Protein AF-A0AAV5D676-F1 (afdb_monomer_lite)

Foldseek 3Di:
DDPPPVDDWDFPDDDPVQWTATPVRDIDGDPDPPDDPDDDPVDPQKDWDKDQPDVVVRDIDIDIDHDDPPPDPDD

Radius of gyration: 21.25 Å; chains: 1; bounding box: 30×32×74 Å

pLDDT: mean 78.88, std 14.35, range [36.06, 96.0]

Organism: NCBI:txid191504

Structure (mmCIF, N/CA/C/O backbone):
data_AF-A0AAV5D676-F1
#
_entry.id   AF-A0AAV5D676-F1
#
loop_
_atom_site.group_PDB
_atom_site.id
_atom_site.type_symbol
_atom_site.label_atom_id
_atom_site.label_alt_id
_atom_site.label_comp_id
_atom_site.label_asym_id
_atom_site.label_entity_id
_atom_site.label_seq_id
_atom_site.pdbx_PDB_ins_code
_atom_site.Cartn_x
_atom_site.Cartn_y
_atom_site.Cartn_z
_atom_site.occupancy
_atom_site.B_iso_or_equiv
_atom_site.auth_seq_id
_atom_site.auth_comp_id
_atom_site.auth_asym_id
_atom_site.auth_atom_id
_atom_site.pdbx_PDB_model_num
ATOM 1 N N . MET A 1 1 ? 2.047 9.690 -34.895 1.00 36.06 1 MET A N 1
ATOM 2 C CA . MET A 1 1 ? 3.063 8.681 -35.257 1.00 36.06 1 MET A CA 1
ATOM 3 C C . MET A 1 1 ? 3.803 8.318 -33.981 1.00 36.06 1 MET A C 1
ATOM 5 O O . MET A 1 1 ? 4.522 9.165 -33.474 1.00 36.06 1 MET A O 1
ATOM 9 N N . ALA A 1 2 ? 3.550 7.145 -33.398 1.00 49.69 2 ALA A N 1
ATOM 10 C CA . ALA A 1 2 ? 4.315 6.689 -32.240 1.00 49.69 2 ALA A CA 1
ATOM 11 C C . ALA A 1 2 ? 5.635 6.098 -32.751 1.00 49.69 2 ALA A C 1
ATOM 13 O O . ALA A 1 2 ? 5.622 5.145 -33.528 1.00 49.69 2 ALA A O 1
ATOM 14 N N . MET A 1 3 ? 6.761 6.706 -32.374 1.00 53.16 3 MET A N 1
ATOM 15 C CA . MET A 1 3 ? 8.085 6.123 -32.574 1.00 53.16 3 MET A CA 1
ATOM 16 C C . MET A 1 3 ? 8.177 4.880 -31.691 1.00 53.16 3 MET A C 1
ATOM 18 O O . MET A 1 3 ? 8.478 4.979 -30.508 1.00 53.16 3 MET A O 1
ATOM 22 N N . SER A 1 4 ? 7.894 3.709 -32.257 1.00 59.62 4 SER A N 1
ATOM 23 C CA . SER A 1 4 ? 8.334 2.454 -31.659 1.00 59.62 4 SER A CA 1
ATOM 24 C C . SER A 1 4 ? 9.834 2.358 -31.926 1.00 59.62 4 SER A C 1
ATOM 26 O O . SER A 1 4 ? 10.279 1.856 -32.958 1.00 59.62 4 SER A O 1
ATOM 28 N N . SER A 1 5 ? 10.628 2.978 -31.051 1.00 59.56 5 SER A N 1
ATOM 29 C CA . SER A 1 5 ? 12.052 2.695 -30.985 1.00 59.56 5 SER A CA 1
ATOM 30 C C . SER A 1 5 ? 12.184 1.229 -30.587 1.00 59.56 5 SER A C 1
ATOM 32 O O . SER A 1 5 ? 11.701 0.809 -29.542 1.00 59.56 5 SER A O 1
ATOM 34 N N . ASN A 1 6 ? 12.837 0.435 -31.430 1.00 65.31 6 ASN A N 1
ATOM 35 C CA . ASN A 1 6 ? 13.120 -0.985 -31.197 1.00 65.31 6 ASN A CA 1
ATOM 36 C C . ASN A 1 6 ? 14.183 -1.193 -30.087 1.00 65.31 6 ASN A C 1
ATOM 38 O O . ASN A 1 6 ? 14.985 -2.123 -30.144 1.00 65.31 6 ASN A O 1
ATOM 42 N N . ALA A 1 7 ? 14.261 -0.259 -29.137 1.00 77.06 7 ALA A N 1
ATOM 43 C CA . ALA A 1 7 ? 15.173 -0.270 -28.010 1.00 77.06 7 ALA A CA 1
ATOM 44 C C . ALA A 1 7 ? 14.532 -1.051 -26.860 1.00 77.06 7 ALA A C 1
ATOM 46 O O . ALA A 1 7 ? 13.319 -0.991 -26.663 1.00 77.06 7 ALA A O 1
ATOM 47 N N . ALA A 1 8 ? 15.352 -1.777 -26.099 1.00 86.19 8 ALA A N 1
ATOM 48 C CA . ALA A 1 8 ? 14.871 -2.480 -24.918 1.00 86.19 8 ALA A CA 1
ATOM 49 C C . ALA A 1 8 ? 14.192 -1.484 -23.949 1.00 86.19 8 ALA A C 1
ATOM 51 O O . ALA A 1 8 ? 14.728 -0.383 -23.757 1.00 86.19 8 ALA A O 1
ATOM 52 N N . PRO A 1 9 ? 13.041 -1.842 -23.345 1.00 91.50 9 PRO A N 1
ATOM 53 C CA . PRO A 1 9 ? 12.405 -1.014 -22.330 1.00 91.50 9 PRO A CA 1
ATOM 54 C C . PRO A 1 9 ? 13.395 -0.682 -21.214 1.00 91.50 9 PRO A C 1
ATOM 56 O O . PRO A 1 9 ? 14.088 -1.563 -20.703 1.00 91.50 9 PRO A O 1
ATOM 59 N N . HIS A 1 10 ? 13.475 0.593 -20.849 1.00 92.00 10 HIS A N 1
ATOM 60 C CA . HIS A 1 10 ? 14.335 1.075 -19.771 1.00 92.00 10 HIS A CA 1
ATOM 61 C C . HIS A 1 10 ? 13.502 1.810 -18.728 1.00 92.00 10 HIS A C 1
ATOM 63 O O . HIS A 1 10 ? 12.409 2.293 -19.029 1.00 92.00 10 HIS A O 1
ATOM 69 N N . VAL A 1 11 ? 14.023 1.890 -17.505 1.00 94.19 11 VAL A N 1
ATOM 70 C CA . VAL A 1 11 ? 13.365 2.584 -16.394 1.00 94.19 11 VAL A CA 1
ATOM 71 C C . VAL A 1 11 ? 13.389 4.088 -16.658 1.00 94.19 11 VAL A C 1
ATOM 73 O O . VAL A 1 11 ? 14.457 4.673 -16.831 1.00 94.19 11 VAL A O 1
ATOM 76 N N . VAL A 1 12 ? 12.206 4.695 -16.692 1.00 95.69 12 VAL A N 1
ATOM 77 C CA . VAL A 1 12 ? 12.007 6.144 -16.823 1.00 95.69 12 VAL A CA 1
ATOM 78 C C . VAL A 1 12 ? 11.753 6.774 -15.459 1.00 95.69 12 VAL A C 1
ATOM 80 O O . VAL A 1 12 ? 12.273 7.852 -15.185 1.00 95.69 12 VAL A O 1
ATOM 83 N N . GLU A 1 13 ? 11.017 6.090 -14.580 1.00 92.69 13 GLU A N 1
ATOM 84 C CA . GLU A 1 13 ? 10.801 6.531 -13.200 1.00 92.69 13 GLU A CA 1
ATOM 85 C C . GLU A 1 13 ? 10.991 5.373 -12.220 1.00 92.69 13 GLU A C 1
ATOM 87 O O . GLU A 1 13 ? 10.506 4.265 -12.453 1.00 92.69 13 GLU A O 1
ATOM 92 N N . ASP A 1 14 ? 11.679 5.651 -11.111 1.00 90.81 14 ASP A N 1
ATOM 93 C CA . ASP A 1 14 ? 11.835 4.747 -9.972 1.00 90.81 14 ASP A CA 1
ATOM 94 C C . ASP A 1 14 ? 11.238 5.407 -8.723 1.00 90.81 14 ASP A C 1
ATOM 96 O O . ASP A 1 14 ? 11.729 6.417 -8.215 1.00 90.81 14 ASP A O 1
ATOM 100 N N . CYS A 1 15 ? 10.136 4.848 -8.236 1.00 85.12 15 CYS A N 1
ATOM 101 C CA . CYS A 1 15 ? 9.453 5.306 -7.039 1.00 85.12 15 CYS A CA 1
ATOM 102 C C . CYS A 1 15 ? 9.969 4.525 -5.830 1.00 85.12 15 CYS A C 1
ATOM 104 O O . CYS A 1 15 ? 9.337 3.564 -5.385 1.00 85.12 15 CYS A O 1
ATOM 106 N N . LEU A 1 16 ? 11.110 4.962 -5.287 1.00 80.75 16 LEU A N 1
ATOM 107 C CA . LEU A 1 16 ? 11.694 4.438 -4.044 1.00 80.75 16 LEU A CA 1
ATOM 108 C C . LEU A 1 16 ? 11.980 2.921 -4.093 1.00 80.75 16 LEU A C 1
ATOM 110 O O . LEU A 1 16 ? 11.897 2.249 -3.066 1.00 80.75 16 LEU A O 1
ATOM 114 N N . GLY A 1 17 ? 12.242 2.358 -5.279 1.00 80.00 17 GLY A N 1
ATOM 115 C CA . GLY A 1 17 ? 12.378 0.910 -5.489 1.00 80.00 17 GLY A CA 1
ATOM 116 C C . GLY A 1 17 ? 11.101 0.084 -5.251 1.00 80.00 17 GLY A C 1
ATOM 117 O O . GLY A 1 17 ? 11.136 -1.146 -5.292 1.00 80.00 17 GLY A O 1
ATOM 118 N N . VAL A 1 18 ? 9.962 0.735 -4.994 1.00 82.00 18 VAL A N 1
ATOM 119 C CA . VAL A 1 18 ? 8.658 0.080 -4.805 1.00 82.00 18 VAL A CA 1
ATOM 120 C C . VAL A 1 18 ? 7.959 -0.131 -6.146 1.00 82.00 18 VAL A C 1
ATOM 122 O O . VAL A 1 18 ? 7.290 -1.141 -6.371 1.00 82.00 18 VAL A O 1
ATOM 125 N N . LEU A 1 19 ? 8.115 0.833 -7.050 1.00 90.31 19 LEU A N 1
ATOM 126 C CA . LEU A 1 19 ? 7.497 0.825 -8.365 1.00 90.31 19 LEU A CA 1
ATOM 127 C C . LEU A 1 19 ? 8.468 1.402 -9.389 1.00 90.31 19 LEU A C 1
ATOM 129 O O . LEU A 1 19 ? 9.075 2.438 -9.140 1.00 90.31 19 LEU A O 1
ATOM 133 N N . GLN A 1 20 ? 8.575 0.751 -10.543 1.00 93.25 20 GLN A N 1
ATOM 134 C CA . GLN A 1 20 ? 9.327 1.239 -11.692 1.00 93.25 20 GLN A CA 1
ATOM 135 C C . GLN A 1 20 ? 8.410 1.378 -12.899 1.00 93.25 20 GLN A C 1
ATOM 137 O O . GLN A 1 20 ? 7.657 0.457 -13.226 1.00 93.25 20 GLN A O 1
ATOM 142 N N . LEU A 1 21 ? 8.491 2.525 -13.566 1.00 94.06 21 LEU A N 1
ATOM 143 C CA . LEU A 1 21 ? 7.829 2.780 -14.837 1.00 94.06 21 LEU A CA 1
ATOM 144 C C . LEU A 1 21 ? 8.847 2.644 -15.966 1.00 94.06 21 LEU A C 1
ATOM 146 O O . LEU A 1 21 ? 9.878 3.318 -15.963 1.00 94.06 21 LEU A O 1
ATOM 150 N N . LEU A 1 22 ? 8.548 1.785 -16.934 1.00 95.00 22 LEU A N 1
ATOM 151 C CA . LEU A 1 22 ? 9.357 1.599 -18.130 1.00 95.00 22 LEU A CA 1
ATOM 152 C C . LEU A 1 22 ? 8.885 2.515 -19.268 1.00 95.00 22 LEU A C 1
ATOM 154 O O . LEU A 1 22 ? 7.735 2.951 -19.316 1.00 95.00 22 LEU A O 1
ATOM 158 N N . SER A 1 23 ? 9.777 2.787 -20.220 1.00 93.31 23 SER A N 1
ATOM 159 C CA . SER A 1 23 ? 9.529 3.685 -21.360 1.00 93.31 23 SER A CA 1
ATOM 160 C C . SER A 1 23 ? 8.406 3.244 -22.304 1.00 93.31 23 SER A C 1
ATOM 162 O O . SER A 1 23 ? 7.905 4.048 -23.085 1.00 9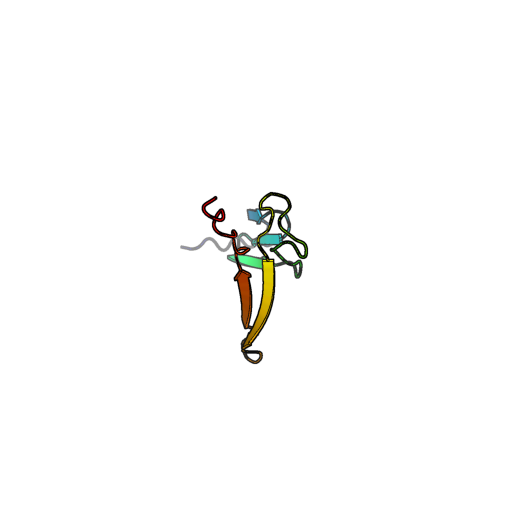3.31 23 SER A O 1
ATOM 164 N N . ASP A 1 24 ? 8.033 1.969 -22.266 1.00 93.12 24 ASP A N 1
ATOM 165 C CA . ASP A 1 24 ? 6.935 1.379 -23.036 1.00 93.12 24 ASP A CA 1
ATOM 166 C C . ASP A 1 24 ? 5.578 1.457 -22.307 1.00 93.12 24 ASP A C 1
ATOM 168 O O . ASP A 1 24 ? 4.562 1.017 -22.843 1.00 93.12 24 ASP A O 1
ATOM 172 N N . GLY A 1 25 ? 5.547 2.027 -21.098 1.00 91.75 25 GLY A N 1
ATOM 173 C CA . GLY A 1 25 ? 4.364 2.097 -20.242 1.00 91.75 25 GLY A CA 1
ATOM 174 C C . GLY A 1 25 ? 4.180 0.881 -19.330 1.00 91.75 25 GLY A C 1
ATOM 175 O O . GLY A 1 25 ? 3.225 0.852 -18.552 1.00 91.75 25 GLY A O 1
ATOM 176 N N . THR A 1 26 ? 5.078 -0.107 -19.382 1.00 93.88 26 THR A N 1
ATOM 177 C CA . THR A 1 26 ? 5.065 -1.242 -18.455 1.00 93.88 26 THR A CA 1
ATOM 178 C C . THR A 1 26 ? 5.387 -0.765 -17.038 1.00 93.88 26 THR A C 1
ATOM 180 O O . THR A 1 26 ? 6.321 0.006 -16.821 1.00 93.88 26 THR A O 1
ATOM 183 N N . VAL A 1 27 ? 4.628 -1.250 -16.052 1.00 92.88 27 VAL A N 1
ATO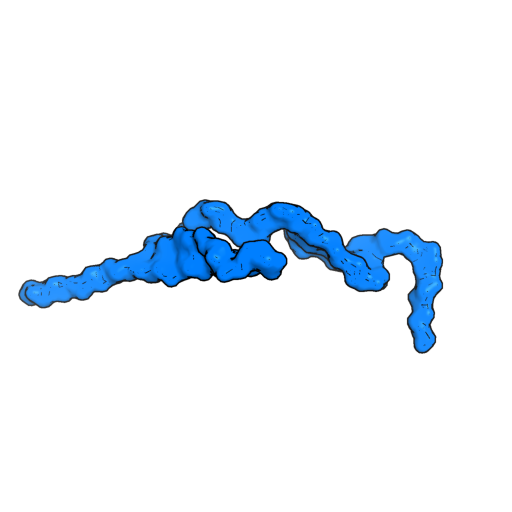M 184 C CA . VAL A 1 27 ? 4.836 -0.940 -14.631 1.00 92.88 27 VAL A CA 1
ATOM 185 C C . VAL A 1 27 ? 5.299 -2.193 -13.903 1.00 92.88 27 VAL A C 1
ATOM 187 O O . VAL A 1 27 ? 4.556 -3.171 -13.809 1.00 92.88 27 VAL A O 1
ATOM 190 N N . LEU A 1 28 ? 6.502 -2.144 -13.339 1.00 90.81 28 LEU A N 1
ATOM 191 C CA . LEU A 1 28 ? 7.010 -3.163 -12.430 1.00 90.81 28 LEU A CA 1
ATOM 192 C C . LEU A 1 28 ? 6.691 -2.726 -11.001 1.00 90.81 28 LEU A C 1
ATOM 194 O O . LEU A 1 28 ? 7.085 -1.644 -10.575 1.00 90.81 28 LEU A O 1
ATOM 198 N N . ARG A 1 29 ? 5.957 -3.551 -10.258 1.00 87.69 29 ARG A N 1
ATOM 199 C 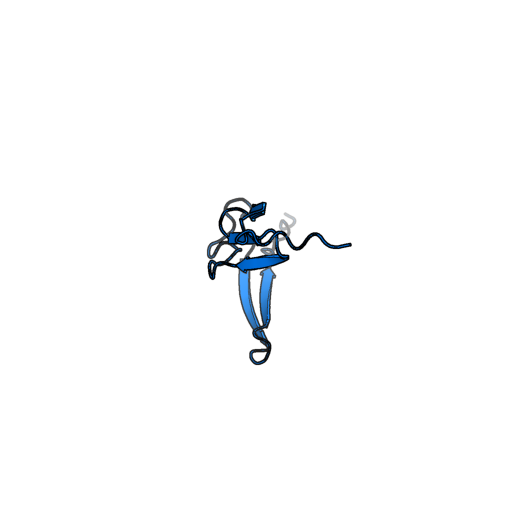CA . ARG A 1 29 ? 5.655 -3.321 -8.840 1.00 87.69 29 ARG A CA 1
ATOM 200 C C . ARG A 1 29 ? 6.338 -4.392 -8.012 1.00 87.69 29 ARG A C 1
ATOM 202 O O . ARG A 1 29 ? 6.209 -5.569 -8.333 1.00 87.69 29 ARG A O 1
ATOM 209 N N . SER A 1 30 ? 7.048 -3.986 -6.965 1.00 79.56 30 SER A N 1
ATOM 210 C CA . SER A 1 30 ? 7.566 -4.937 -5.991 1.00 79.56 30 SER A CA 1
ATOM 211 C C . SER A 1 30 ? 6.433 -5.431 -5.090 1.00 79.56 30 SER A C 1
ATOM 213 O O . SER A 1 30 ? 5.482 -4.704 -4.800 1.00 79.56 30 SER A O 1
ATOM 215 N N . ASP A 1 31 ? 6.550 -6.669 -4.612 1.00 73.69 31 ASP A N 1
ATOM 216 C CA . ASP A 1 31 ? 5.615 -7.248 -3.636 1.00 73.69 31 ASP A CA 1
ATOM 217 C C . ASP A 1 31 ? 5.786 -6.650 -2.225 1.00 73.69 31 ASP A C 1
ATOM 219 O O . ASP A 1 31 ? 5.169 -7.107 -1.258 1.00 73.69 31 ASP A O 1
ATOM 223 N N . PHE A 1 32 ? 6.646 -5.637 -2.075 1.00 64.19 32 PHE A N 1
ATOM 224 C CA . PHE A 1 32 ? 6.926 -5.017 -0.792 1.00 64.19 32 PHE A CA 1
ATOM 225 C C . PHE A 1 32 ? 5.710 -4.202 -0.324 1.00 64.19 32 PHE A C 1
ATOM 227 O O . PHE A 1 32 ? 5.138 -3.435 -1.107 1.00 64.19 32 PHE A O 1
ATOM 234 N N . PRO A 1 33 ? 5.290 -4.321 0.949 1.00 64.75 33 PRO A N 1
ATOM 235 C CA . PRO A 1 33 ? 4.195 -3.514 1.461 1.00 64.75 33 PRO A CA 1
ATOM 236 C C . PRO A 1 33 ? 4.583 -2.031 1.402 1.00 64.75 33 PRO A C 1
ATOM 238 O O . PRO A 1 33 ? 5.486 -1.580 2.101 1.00 64.75 33 PRO A O 1
ATOM 241 N N . VAL A 1 34 ? 3.875 -1.268 0.563 1.00 65.75 34 VAL A N 1
ATOM 242 C CA . VAL A 1 34 ? 4.072 0.185 0.376 1.00 65.75 34 VAL A CA 1
ATOM 243 C C . VAL A 1 34 ? 3.834 0.963 1.674 1.00 65.75 34 VAL A C 1
ATOM 245 O O . VAL A 1 34 ? 4.348 2.062 1.865 1.00 65.75 34 VAL A O 1
ATOM 248 N N . LEU A 1 35 ? 3.032 0.395 2.575 1.00 66.81 35 LEU A N 1
ATOM 249 C CA . LEU A 1 35 ? 2.720 0.989 3.862 1.00 66.81 35 LEU A CA 1
ATOM 250 C C . LEU A 1 35 ? 3.514 0.296 4.970 1.00 66.81 35 LEU A C 1
ATOM 252 O O . LEU A 1 35 ? 3.609 -0.933 4.958 1.00 66.81 35 LEU A O 1
ATOM 256 N N . PRO A 1 36 ? 4.007 1.052 5.966 1.00 65.38 36 PRO A N 1
ATOM 257 C CA . PRO A 1 36 ? 4.713 0.465 7.090 1.00 65.38 36 PRO A CA 1
ATOM 258 C C . PRO A 1 36 ? 3.851 -0.598 7.782 1.00 65.38 36 PRO A C 1
ATOM 260 O O . PRO A 1 36 ? 2.641 -0.424 7.985 1.00 65.38 36 PRO A O 1
ATOM 263 N N . THR A 1 37 ? 4.500 -1.719 8.102 1.00 64.38 37 THR A N 1
ATOM 264 C CA . THR A 1 37 ? 3.929 -2.843 8.858 1.00 64.38 37 THR A CA 1
ATOM 265 C C . THR A 1 37 ? 3.732 -2.482 10.331 1.00 64.38 37 THR A C 1
ATOM 267 O O . THR A 1 37 ? 2.843 -3.023 10.981 1.00 64.38 37 THR A O 1
ATOM 270 N N . GLU A 1 38 ? 4.528 -1.546 10.854 1.00 63.06 38 GLU A N 1
ATOM 271 C CA . GLU A 1 38 ? 4.479 -1.104 12.249 1.00 63.06 38 GLU A CA 1
ATOM 272 C C . GLU A 1 38 ? 3.788 0.259 12.420 1.00 63.06 38 GLU A C 1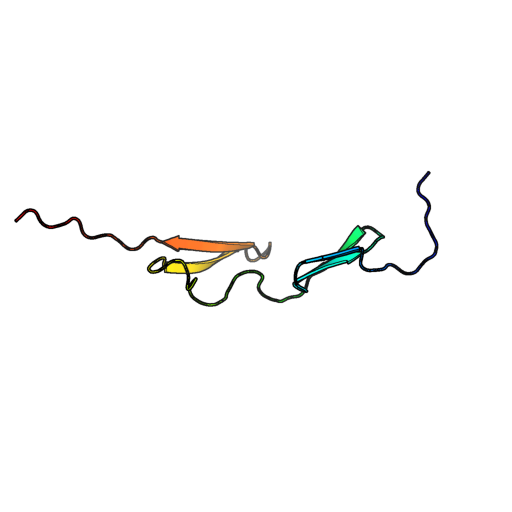
ATOM 274 O O . GLU A 1 38 ? 3.444 0.944 11.452 1.00 63.06 38 GLU A O 1
ATOM 279 N N . ALA A 1 39 ? 3.529 0.632 13.678 1.00 62.72 39 ALA A N 1
ATOM 280 C CA . ALA A 1 39 ? 2.924 1.911 14.038 1.00 62.72 39 ALA A CA 1
ATOM 281 C C . ALA A 1 39 ? 3.695 3.081 13.410 1.00 62.72 39 ALA A C 1
ATOM 283 O O . ALA A 1 39 ? 4.921 3.084 13.407 1.00 62.72 39 ALA A O 1
ATOM 284 N N . PHE A 1 40 ? 2.972 4.084 12.906 1.00 65.19 40 PHE A N 1
ATOM 285 C CA . PHE A 1 40 ? 3.583 5.303 12.383 1.00 65.19 40 PHE A CA 1
ATOM 286 C C . PHE A 1 40 ? 4.305 6.023 13.535 1.00 65.19 40 PHE A C 1
ATOM 288 O O . PHE A 1 40 ? 3.615 6.535 14.424 1.00 65.19 40 PHE A O 1
ATOM 295 N N . PRO A 1 41 ? 5.654 6.067 13.556 1.00 62.09 41 PRO A N 1
ATOM 296 C CA . PRO A 1 41 ? 6.401 6.640 14.678 1.00 62.09 41 PRO A CA 1
ATOM 297 C C . PRO A 1 41 ? 6.077 8.128 14.874 1.00 62.09 41 PRO A C 1
ATOM 299 O O . PRO A 1 41 ? 6.080 8.621 16.000 1.00 62.09 41 PRO A O 1
ATOM 302 N N . ASP A 1 42 ? 5.695 8.809 13.793 1.00 67.19 42 ASP A N 1
ATOM 303 C CA . ASP A 1 42 ? 5.402 10.242 13.780 1.00 67.19 42 ASP A CA 1
ATOM 304 C C . ASP A 1 42 ? 3.979 10.594 14.246 1.00 67.19 42 ASP A C 1
ATOM 306 O O . ASP A 1 42 ? 3.672 11.770 14.449 1.00 67.19 42 ASP A O 1
ATOM 310 N N . VAL A 1 43 ? 3.086 9.607 14.420 1.00 69.00 43 VAL A N 1
ATOM 311 C CA . VAL A 1 43 ? 1.682 9.859 14.794 1.00 69.00 43 VAL A CA 1
ATOM 312 C C . VAL A 1 43 ? 1.276 9.028 16.015 1.00 69.00 43 VAL A C 1
ATOM 314 O O . VAL A 1 43 ? 0.584 8.009 15.893 1.00 69.00 43 VAL A O 1
ATOM 317 N N . PRO A 1 44 ? 1.685 9.454 17.225 1.00 71.44 44 PRO A N 1
ATOM 318 C CA . PRO A 1 44 ? 1.465 8.680 18.436 1.00 71.44 44 PRO A CA 1
ATOM 319 C C . PRO A 1 44 ? -0.029 8.492 18.729 1.00 71.44 44 PRO A C 1
ATOM 321 O O . PRO A 1 44 ? -0.822 9.434 18.740 1.00 71.44 44 PRO A O 1
ATOM 324 N N . GLY A 1 45 ? -0.408 7.244 19.010 1.00 76.31 45 GLY A N 1
ATOM 325 C CA . GLY A 1 45 ? -1.725 6.877 19.530 1.00 76.31 45 GLY A CA 1
ATOM 326 C C . GLY A 1 45 ? -2.769 6.463 18.490 1.00 76.31 45 GLY A C 1
ATOM 327 O O . GLY A 1 45 ? -3.800 5.919 18.886 1.00 76.31 45 GLY A O 1
ATOM 328 N N . ILE A 1 46 ? -2.529 6.652 17.188 1.00 82.94 46 ILE A N 1
ATOM 329 C CA . ILE A 1 46 ? -3.417 6.100 16.155 1.00 82.94 46 ILE A CA 1
ATOM 330 C C . ILE A 1 46 ? -3.261 4.580 16.119 1.00 82.94 46 ILE A C 1
ATOM 332 O O . ILE A 1 46 ? -2.187 4.053 15.844 1.00 82.94 46 ILE A O 1
ATOM 336 N N . GLN A 1 47 ? -4.359 3.875 16.372 1.00 83.19 47 GLN A N 1
ATOM 337 C CA . GLN A 1 47 ? -4.438 2.431 16.199 1.00 83.19 47 GLN A CA 1
ATOM 338 C C . GLN A 1 47 ? -4.889 2.135 14.775 1.00 83.19 47 GLN A C 1
ATOM 340 O O . GLN A 1 47 ? -5.782 2.809 14.253 1.00 83.19 47 GLN A O 1
ATOM 345 N N . TRP A 1 48 ? -4.320 1.110 14.156 1.00 86.56 48 TRP A N 1
ATOM 346 C CA . TRP A 1 48 ? -4.793 0.642 12.864 1.00 86.56 48 TRP A CA 1
ATOM 347 C C . TRP A 1 48 ? -4.749 -0.878 12.766 1.00 86.56 48 TRP A C 1
ATOM 349 O O . TRP A 1 48 ? -4.061 -1.545 13.537 1.00 86.56 48 TRP A O 1
ATOM 359 N N . LYS A 1 49 ? -5.541 -1.421 11.842 1.00 86.25 49 LYS A N 1
ATOM 360 C CA . LYS A 1 49 ? -5.512 -2.837 11.470 1.00 86.25 49 LYS A CA 1
ATOM 361 C C . LYS A 1 49 ? -5.878 -3.011 10.004 1.00 86.25 49 LYS A C 1
ATOM 363 O O . LYS A 1 49 ? -6.703 -2.253 9.489 1.00 86.25 49 LYS A O 1
ATOM 368 N N . ASP A 1 50 ? -5.328 -4.044 9.384 1.00 88.50 50 ASP A N 1
ATOM 369 C CA . ASP A 1 50 ? -5.729 -4.471 8.048 1.00 88.50 50 ASP A CA 1
ATOM 370 C C . ASP A 1 50 ? -6.802 -5.556 8.134 1.00 88.50 50 ASP A C 1
ATOM 372 O O . ASP A 1 50 ? -6.741 -6.450 8.980 1.00 88.50 50 ASP A O 1
ATOM 376 N N . VAL A 1 51 ? -7.807 -5.468 7.268 1.00 90.62 51 VAL A N 1
ATOM 377 C CA . VAL A 1 51 ? -8.880 -6.458 7.141 1.00 90.62 51 VAL A CA 1
ATOM 378 C C . VAL A 1 51 ? -9.117 -6.783 5.671 1.00 90.62 51 VAL A C 1
ATOM 380 O O . VAL A 1 51 ? -9.016 -5.910 4.810 1.00 90.62 51 VAL A O 1
ATOM 383 N N . VAL A 1 52 ? -9.435 -8.042 5.374 1.00 93.19 52 VAL A N 1
ATOM 384 C CA . VAL A 1 52 ? -9.881 -8.443 4.034 1.00 93.19 52 VAL A CA 1
ATOM 385 C C . VAL A 1 52 ? -11.313 -7.958 3.853 1.00 93.19 52 VAL A C 1
ATOM 387 O O . VAL A 1 52 ? -12.165 -8.233 4.696 1.00 93.19 52 VAL A O 1
ATOM 390 N N . TYR A 1 53 ? -11.556 -7.209 2.783 1.00 93.44 53 TYR A N 1
ATOM 391 C CA . TYR A 1 53 ? -12.892 -6.745 2.417 1.00 93.44 53 TYR A CA 1
ATOM 392 C C . TYR A 1 53 ? -13.523 -7.668 1.385 1.00 93.44 53 TYR A C 1
ATOM 394 O O . TYR A 1 53 ? -14.657 -8.096 1.562 1.00 93.44 53 TYR A O 1
ATOM 402 N N . ASP A 1 54 ? -12.750 -8.023 0.361 1.00 94.62 54 ASP A N 1
ATOM 403 C CA . ASP A 1 54 ? -13.174 -8.934 -0.692 1.00 94.62 54 ASP A CA 1
ATOM 404 C C . ASP A 1 54 ? -11.986 -9.805 -1.110 1.00 94.62 54 ASP A C 1
ATOM 406 O O . ASP A 1 54 ? -10.985 -9.308 -1.626 1.00 94.62 54 ASP A O 1
ATOM 410 N N . ALA A 1 55 ? -12.074 -11.105 -0.838 1.00 92.56 55 ALA A N 1
ATOM 411 C CA . ALA A 1 55 ? -11.011 -12.050 -1.156 1.00 92.56 55 ALA A CA 1
ATOM 412 C C . ALA A 1 55 ? -10.954 -12.399 -2.650 1.00 92.56 55 ALA A C 1
ATOM 414 O O . ALA A 1 55 ? -9.859 -12.639 -3.155 1.00 92.56 55 ALA A O 1
ATOM 415 N N . GLU A 1 56 ? -12.088 -12.390 -3.360 1.00 96.00 56 GLU A N 1
ATOM 416 C CA . GLU A 1 56 ? -12.136 -12.725 -4.790 1.00 96.00 56 GLU A CA 1
ATOM 417 C C . GLU A 1 56 ? -11.414 -11.659 -5.614 1.00 96.00 56 GLU A C 1
ATOM 419 O O . GLU A 1 56 ? -10.647 -11.974 -6.522 1.00 96.00 56 GLU A O 1
ATOM 424 N N . HIS A 1 57 ? -11.572 -10.394 -5.221 1.00 92.88 57 HIS A N 1
ATOM 425 C CA . HIS A 1 57 ? -10.904 -9.257 -5.857 1.00 92.88 57 HIS A CA 1
ATOM 426 C C . HIS A 1 57 ? -9.592 -8.854 -5.165 1.00 92.88 57 HIS A C 1
ATOM 428 O O . HIS A 1 57 ? -8.992 -7.839 -5.519 1.00 92.88 57 HIS A O 1
ATOM 434 N N . SER A 1 58 ? -9.133 -9.626 -4.170 1.00 88.00 58 SER A N 1
ATOM 435 C CA . SER A 1 58 ? -7.934 -9.324 -3.371 1.00 88.00 58 SER A CA 1
ATOM 436 C C . SER A 1 58 ? -7.939 -7.917 -2.740 1.00 88.00 58 SER A C 1
ATOM 438 O O . SER A 1 58 ? -6.889 -7.293 -2.564 1.00 88.00 58 SER A O 1
ATOM 440 N N . LEU A 1 59 ? -9.117 -7.409 -2.363 1.00 90.31 59 LEU A N 1
ATOM 441 C CA . LEU A 1 59 ? -9.295 -6.101 -1.737 1.00 90.31 59 LEU A CA 1
ATOM 442 C C . LEU A 1 59 ? -9.112 -6.183 -0.221 1.00 90.31 59 LEU A C 1
ATOM 444 O O . LEU A 1 59 ? -9.769 -6.951 0.489 1.00 90.31 59 LEU A O 1
ATOM 448 N N . LYS A 1 60 ? -8.243 -5.314 0.291 1.00 89.94 60 LYS A N 1
ATOM 449 C CA . LYS A 1 60 ? -7.955 -5.156 1.718 1.00 89.94 60 LYS A CA 1
ATOM 450 C C . LYS A 1 60 ? -8.184 -3.706 2.124 1.00 89.94 60 LYS A C 1
ATOM 452 O O . LYS A 1 60 ? -7.908 -2.788 1.356 1.00 89.94 60 LYS A O 1
ATOM 457 N N . LEU A 1 61 ? -8.669 -3.505 3.342 1.00 90.69 61 LEU A N 1
ATOM 458 C CA . LEU A 1 61 ? -8.873 -2.190 3.940 1.00 90.69 61 LEU A CA 1
ATOM 459 C C . LEU A 1 61 ? -7.940 -2.019 5.128 1.00 90.69 61 LEU A C 1
ATOM 461 O O . LEU A 1 61 ? -7.809 -2.931 5.943 1.00 90.69 61 LEU A O 1
ATOM 465 N N . ARG A 1 62 ? -7.389 -0.814 5.279 1.00 89.12 62 ARG A N 1
ATOM 466 C CA . ARG A 1 62 ? -6.715 -0.391 6.506 1.00 89.12 62 ARG A CA 1
ATOM 467 C C . ARG A 1 62 ? -7.654 0.490 7.319 1.00 89.12 62 ARG A C 1
ATOM 469 O O . ARG A 1 62 ? -7.984 1.604 6.918 1.00 89.12 62 ARG A O 1
ATOM 476 N N . MET A 1 63 ? -8.118 -0.025 8.453 1.00 89.38 63 MET A N 1
ATOM 477 C CA . MET A 1 63 ? -8.994 0.700 9.372 1.00 89.38 63 MET A CA 1
ATOM 478 C C . MET A 1 63 ? -8.162 1.498 10.365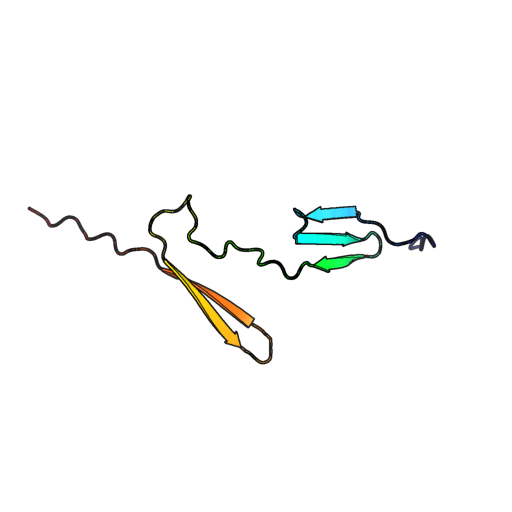 1.00 89.38 63 MET A C 1
ATOM 480 O O . MET A 1 63 ? -7.316 0.927 11.047 1.00 89.38 63 MET A O 1
ATOM 484 N N . TYR A 1 64 ? -8.464 2.787 10.501 1.00 88.75 64 TYR A N 1
ATOM 485 C CA . TYR A 1 64 ? -7.813 3.677 11.458 1.00 88.75 64 TYR A CA 1
ATOM 486 C C . TYR A 1 64 ? -8.769 4.050 12.583 1.00 88.75 64 TYR A C 1
ATOM 488 O O . TYR A 1 64 ? -9.913 4.443 12.353 1.00 88.75 64 TYR A O 1
ATOM 496 N N . ARG A 1 65 ? -8.280 3.972 13.817 1.00 86.69 65 ARG A N 1
ATOM 497 C CA . ARG A 1 65 ? -8.998 4.384 15.016 1.00 86.69 65 ARG A CA 1
ATOM 498 C C . ARG A 1 65 ? -8.148 5.377 15.793 1.00 86.69 65 ARG A C 1
ATOM 500 O O . ARG A 1 65 ? -7.032 5.078 16.212 1.00 86.69 65 ARG A O 1
ATOM 507 N N . ARG A 1 66 ? -8.710 6.563 16.023 1.00 82.38 66 ARG A N 1
ATOM 508 C CA . ARG A 1 66 ? -8.121 7.532 16.948 1.00 82.38 66 ARG A CA 1
ATOM 509 C C . ARG A 1 66 ? -8.279 7.038 18.391 1.00 82.38 66 ARG A C 1
ATOM 511 O O . ARG A 1 66 ? -9.319 6.454 18.719 1.00 82.38 66 ARG A O 1
ATOM 518 N N . PRO A 1 67 ? -7.292 7.285 19.261 1.00 77.62 67 PRO A N 1
ATOM 519 C CA . PRO A 1 67 ? -7.427 6.982 20.673 1.00 77.62 67 PRO A CA 1
ATOM 520 C C . PRO A 1 67 ? -8.490 7.910 21.272 1.00 77.62 67 PRO A C 1
ATOM 522 O O . PRO A 1 67 ? -8.586 9.084 20.912 1.00 77.62 67 PRO A O 1
ATOM 525 N N . LEU A 1 68 ? -9.315 7.385 22.178 1.00 72.31 68 LEU A N 1
ATOM 526 C CA . LEU A 1 68 ? -10.283 8.208 22.898 1.00 72.31 68 LEU A CA 1
ATOM 527 C C . LEU A 1 68 ? -9.513 9.155 23.824 1.00 72.31 68 LEU A C 1
ATOM 529 O O . LEU A 1 68 ? -8.963 8.732 24.840 1.00 72.31 68 LEU A O 1
ATOM 533 N N . THR A 1 69 ? -9.479 10.443 23.494 1.00 65.81 69 THR A N 1
ATOM 534 C CA . THR A 1 69 ? -9.065 11.477 24.442 1.00 65.81 69 THR A CA 1
ATOM 535 C C . THR A 1 69 ? -10.120 11.531 25.542 1.00 65.81 69 THR A C 1
ATOM 537 O O . THR A 1 69 ? -11.247 11.957 25.285 1.00 65.81 69 THR A O 1
ATOM 540 N N . ARG A 1 70 ? -9.799 11.062 26.758 1.00 61.94 70 ARG A N 1
ATOM 541 C CA . ARG A 1 70 ? -10.709 11.225 27.903 1.00 61.94 70 ARG A CA 1
ATOM 542 C C . ARG A 1 70 ? -11.024 12.720 28.055 1.00 61.94 70 ARG A C 1
ATOM 544 O O . ARG A 1 70 ? -10.072 13.504 28.119 1.00 61.94 70 ARG A O 1
ATOM 551 N N . PRO A 1 71 ? -12.301 13.141 28.118 1.00 61.31 71 PRO A N 1
ATOM 552 C CA . PRO A 1 71 ? -12.601 14.514 28.486 1.00 61.31 71 PRO A CA 1
ATOM 553 C C . PRO A 1 71 ? -12.005 14.767 29.872 1.00 61.31 71 PRO A C 1
ATOM 555 O O . PRO A 1 71 ? -12.100 13.918 30.764 1.00 61.31 71 PRO A O 1
ATOM 558 N N . ARG A 1 72 ? -11.319 15.907 30.025 1.00 59.88 72 ARG A N 1
ATOM 559 C CA . ARG A 1 72 ? -10.818 16.378 31.320 1.00 59.88 72 ARG A CA 1
ATOM 560 C C . ARG A 1 72 ? -12.018 16.358 32.268 1.00 59.88 72 ARG A C 1
ATOM 562 O O . ARG A 1 72 ? -13.007 17.031 31.996 1.00 59.88 72 ARG A O 1
ATOM 569 N N . SER A 1 73 ? -11.968 15.544 33.319 1.00 68.44 73 SER A N 1
ATOM 570 C CA . SER A 1 73 ? -13.000 15.562 34.352 1.00 68.44 73 SER A CA 1
ATOM 571 C C . SER A 1 73 ? -13.090 16.988 34.889 1.00 68.44 73 SER A C 1
ATOM 573 O O . SER A 1 73 ? -12.070 17.504 35.356 1.00 68.44 73 SER A O 1
ATOM 575 N N . CYS A 1 74 ? -14.262 17.622 34.798 1.00 45.16 74 CYS A N 1
ATOM 576 C CA . CYS A 1 74 ? -14.532 18.856 35.528 1.00 45.16 74 CYS A CA 1
ATOM 577 C C . CYS A 1 74 ? -14.284 18.564 37.011 1.00 45.16 74 CYS A C 1
ATOM 579 O O . CYS A 1 74 ? -14.981 17.740 37.603 1.00 45.16 74 CYS A O 1
ATOM 581 N N . ARG A 1 75 ? -13.221 19.158 37.549 1.00 58.91 75 ARG A N 1
ATOM 582 C CA . ARG A 1 75 ? -12.983 19.273 38.982 1.00 58.91 75 ARG A CA 1
ATOM 583 C C . ARG A 1 75 ? -13.539 20.612 39.427 1.00 58.91 75 ARG A C 1
ATOM 585 O O . ARG A 1 75 ? -13.342 21.579 38.657 1.00 58.91 75 ARG A O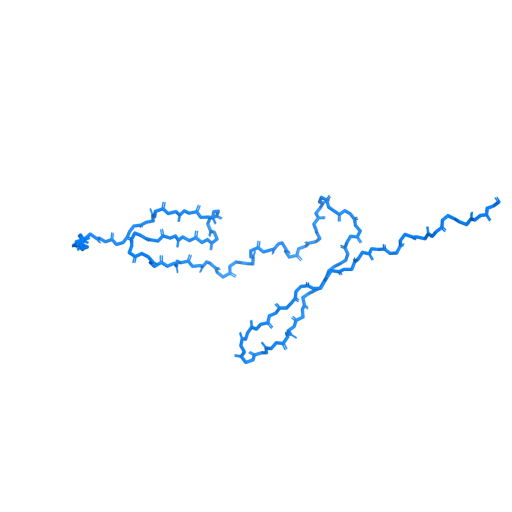 1
#

Sequence (75 aa):
MAMSSNAAPHVVEDCLGVLQLLSDGTVLRSDFPVLPTEAFPDVPGIQWKDVVYDAEHSLKLRMYRRPLTRPRSCR

Secondary structure (DSSP, 8-state):
------SPP-EEEEETTTEEEETTS-EEE-SS-SS-SS--TTSTT-EEEEEEEETTTTEEEEEEE----PPPP--